Protein AF-A0A931YFE9-F1 (afdb_monomer)

pLDDT: mean 86.87, std 12.6, range [47.97, 97.5]

Secondary structure (DSSP, 8-state):
-HHHHHHHHHHHHHHHHHHHHHHHIIIIIHHHHHT-S-HHHHHHHHHHHHHHHHHHHHHHHHHHHHHHHHHHHH-GGGGG-HHHHHHHHHHHHHHHHHHHIIIIIHHHTTSTT--GGG-

Foldseek 3Di:
DPPLVVLVVLLVVLVCLQVVLVCCLVVPVLVVLVPDPDPLVSLVSSLVSLVVSLVSNVVSLVSNVVSVVVVCVVPVVLVVDPVSVVVVVVNVVVVVVSCCCSVPVSVVSNDPPDDPVVD

Sequence (119 aa):
MTLALFGRWVHLLAAITWIGGMLFIALVVVPVTRGLEDASLRVRIVREVGRRFRTVAWIALGVLAASGLLTLWMRPSLLASPRFHWKLGLVVLALILSAFHDFVLGPRAGLPGADPSAR

Structure (mmCIF, N/CA/C/O backbone):
data_AF-A0A931YFE9-F1
#
_entry.id   AF-A0A931YFE9-F1
#
loop_
_atom_site.group_PDB
_atom_site.id
_atom_site.type_symbol
_atom_site.label_atom_id
_atom_site.label_alt_id
_atom_site.label_comp_id
_atom_site.label_asym_id
_atom_site.label_entity_id
_atom_site.label_seq_id
_atom_site.pdbx_PDB_ins_code
_atom_site.Cartn_x
_atom_site.Cartn_y
_atom_site.Cartn_z
_atom_site.occupancy
_atom_site.B_iso_or_equiv
_atom_site.auth_seq_id
_atom_site.auth_comp_id
_atom_site.auth_asym_id
_atom_site.auth_atom_id
_atom_site.pdbx_PDB_model_num
ATOM 1 N N . MET A 1 1 ? 24.230 -0.546 -12.393 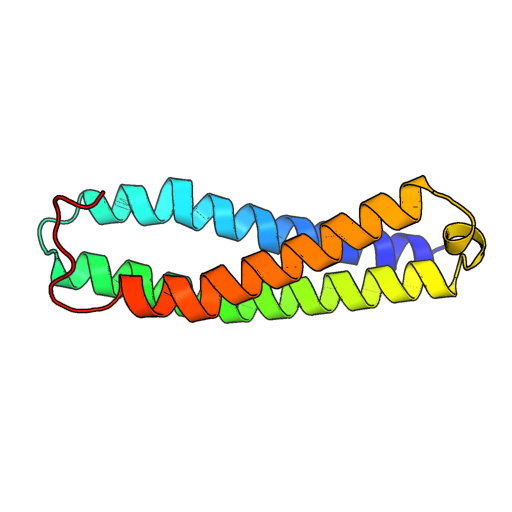1.00 62.00 1 MET A N 1
ATOM 2 C CA . MET A 1 1 ? 23.734 -1.565 -11.433 1.00 62.00 1 MET A CA 1
ATOM 3 C C . MET A 1 1 ? 22.877 -0.963 -10.309 1.00 62.00 1 MET A C 1
ATOM 5 O O . MET A 1 1 ? 21.901 -1.582 -9.908 1.00 62.00 1 MET A O 1
ATOM 9 N N . THR A 1 2 ? 23.177 0.254 -9.844 1.00 84.62 2 THR A N 1
ATOM 10 C CA . THR A 1 2 ? 22.563 0.883 -8.656 1.00 84.62 2 THR A CA 1
ATOM 11 C C . THR A 1 2 ? 21.096 1.306 -8.824 1.00 84.62 2 THR A C 1
ATOM 13 O O . THR A 1 2 ? 20.286 1.050 -7.939 1.00 84.62 2 THR A O 1
ATOM 16 N N . LEU A 1 3 ? 20.712 1.870 -9.978 1.00 84.06 3 LEU A N 1
ATOM 17 C CA . LEU A 1 3 ? 19.356 2.404 -10.198 1.00 84.06 3 LEU A CA 1
ATOM 18 C C . LEU A 1 3 ? 18.258 1.328 -10.130 1.00 84.06 3 LEU A C 1
ATOM 20 O O . LEU A 1 3 ? 17.223 1.519 -9.499 1.00 84.06 3 LEU A O 1
ATOM 24 N N . ALA A 1 4 ? 18.502 0.161 -10.731 1.00 85.19 4 ALA A N 1
ATOM 25 C CA . ALA A 1 4 ? 17.543 -0.942 -10.722 1.00 85.19 4 ALA A CA 1
ATOM 26 C C . ALA A 1 4 ? 17.384 -1.582 -9.333 1.00 85.19 4 ALA A C 1
ATOM 28 O O . ALA A 1 4 ? 16.335 -2.154 -9.040 1.00 85.19 4 ALA A O 1
ATOM 29 N N . LEU A 1 5 ? 18.427 -1.546 -8.497 1.00 88.94 5 LEU A N 1
ATOM 30 C CA . LEU A 1 5 ? 18.346 -1.998 -7.107 1.00 88.94 5 LEU A CA 1
ATOM 31 C C . LEU A 1 5 ? 17.561 -0.989 -6.276 1.00 88.94 5 LEU A C 1
ATOM 33 O O . LEU A 1 5 ? 16.630 -1.380 -5.583 1.00 88.94 5 LEU A O 1
ATOM 37 N N . PHE A 1 6 ? 17.877 0.298 -6.414 1.00 91.62 6 PHE A N 1
ATOM 38 C CA . PHE A 1 6 ? 17.159 1.373 -5.740 1.00 91.62 6 PHE A CA 1
ATOM 39 C C . PHE A 1 6 ? 15.659 1.360 -6.070 1.00 91.62 6 PHE A C 1
ATOM 41 O O . PHE A 1 6 ? 14.831 1.360 -5.165 1.00 91.62 6 PHE A O 1
ATOM 48 N N . GLY A 1 7 ? 15.293 1.230 -7.350 1.00 91.25 7 GLY A N 1
ATOM 49 C CA . GLY A 1 7 ? 13.890 1.122 -7.762 1.00 91.25 7 GLY A CA 1
ATOM 50 C C . GLY A 1 7 ? 13.170 -0.089 -7.156 1.00 91.25 7 GLY A C 1
ATOM 51 O O . GLY A 1 7 ? 12.015 0.025 -6.753 1.00 91.25 7 GLY A O 1
ATOM 52 N N . ARG A 1 8 ? 13.856 -1.233 -7.022 1.00 92.06 8 ARG A N 1
ATOM 53 C CA . ARG A 1 8 ? 13.315 -2.426 -6.345 1.00 92.06 8 ARG A CA 1
ATOM 54 C C . ARG A 1 8 ? 13.141 -2.211 -4.844 1.00 92.06 8 ARG A C 1
ATOM 56 O O . ARG A 1 8 ? 12.112 -2.603 -4.308 1.00 92.06 8 ARG A O 1
ATOM 63 N N . TRP A 1 9 ? 14.103 -1.569 -4.187 1.00 95.12 9 TRP A N 1
ATOM 64 C CA . TRP A 1 9 ? 14.000 -1.197 -2.776 1.00 95.12 9 TRP A CA 1
ATOM 65 C C . TRP A 1 9 ? 12.800 -0.284 -2.521 1.00 95.12 9 TRP A C 1
ATOM 67 O O . TRP A 1 9 ? 11.983 -0.581 -1.654 1.00 95.12 9 TRP A O 1
ATOM 77 N N . VAL A 1 10 ? 12.640 0.768 -3.326 1.00 95.94 10 VAL A N 1
ATOM 78 C CA . VAL A 1 10 ? 11.491 1.683 -3.244 1.00 95.94 10 VAL A CA 1
ATOM 79 C C . VAL A 1 10 ? 10.171 0.948 -3.499 1.00 95.94 10 VAL A C 1
ATOM 81 O O . VAL A 1 10 ? 9.208 1.155 -2.764 1.00 95.94 10 VAL A O 1
ATOM 84 N N . HIS A 1 11 ? 10.127 0.048 -4.488 1.00 94.44 11 HIS A N 1
ATOM 85 C CA . HIS A 1 11 ? 8.946 -0.775 -4.764 1.00 94.44 11 HIS A CA 1
ATOM 86 C C . HIS A 1 11 ? 8.564 -1.649 -3.560 1.00 94.44 11 HIS A C 1
ATOM 88 O O . HIS A 1 11 ? 7.399 -1.695 -3.174 1.00 94.44 11 HIS A O 1
ATOM 94 N N . LEU A 1 12 ? 9.540 -2.321 -2.940 1.00 96.06 12 LEU A N 1
ATOM 95 C CA . LEU A 1 12 ? 9.306 -3.162 -1.764 1.00 96.06 12 LEU A CA 1
ATOM 96 C C . LEU A 1 12 ? 8.842 -2.345 -0.558 1.00 96.06 12 LEU A C 1
ATOM 98 O O . LEU A 1 12 ? 7.896 -2.754 0.109 1.00 96.06 12 LEU A O 1
ATOM 102 N N . LEU A 1 13 ? 9.451 -1.185 -0.301 1.00 97.50 13 LEU A N 1
ATOM 103 C CA . LEU A 1 13 ? 9.013 -0.299 0.778 1.00 97.50 13 LEU A CA 1
ATOM 104 C C . LEU A 1 13 ? 7.568 0.157 0.567 1.00 97.50 13 LEU A C 1
ATOM 106 O O . LEU A 1 13 ? 6.767 0.056 1.490 1.00 97.50 13 LEU A O 1
ATOM 110 N N . ALA A 1 14 ? 7.204 0.563 -0.652 1.00 96.94 14 ALA A N 1
ATOM 111 C CA . ALA A 1 14 ? 5.830 0.940 -0.970 1.00 96.94 14 ALA A CA 1
ATOM 112 C C . ALA A 1 14 ? 4.844 -0.229 -0.779 1.00 96.94 14 ALA A C 1
ATOM 114 O O . ALA A 1 14 ? 3.774 -0.038 -0.200 1.00 96.94 14 ALA A O 1
ATOM 115 N N . ALA A 1 15 ? 5.219 -1.449 -1.187 1.00 95.56 15 ALA A N 1
ATOM 116 C CA . ALA A 1 15 ? 4.409 -2.650 -0.962 1.00 95.56 15 ALA A CA 1
ATOM 117 C C . ALA A 1 15 ? 4.203 -2.929 0.534 1.00 95.56 15 ALA A C 1
ATOM 119 O O . ALA A 1 15 ? 3.079 -3.187 0.963 1.00 95.56 15 ALA A O 1
ATOM 120 N N . ILE A 1 16 ? 5.273 -2.842 1.330 1.00 97.31 16 ILE A N 1
ATOM 121 C CA . ILE A 1 16 ? 5.233 -3.061 2.780 1.00 97.31 16 ILE A CA 1
ATOM 122 C C . ILE A 1 16 ? 4.383 -1.990 3.464 1.00 97.31 16 ILE A C 1
ATOM 124 O O . ILE A 1 16 ? 3.565 -2.326 4.313 1.00 97.31 16 ILE A O 1
ATOM 128 N N . THR A 1 17 ? 4.524 -0.716 3.093 1.00 97.38 17 THR A N 1
ATOM 129 C CA . THR A 1 17 ? 3.705 0.366 3.658 1.00 97.38 17 THR A CA 1
ATOM 130 C C . THR A 1 17 ? 2.222 0.162 3.355 1.00 97.38 17 THR A C 1
ATOM 132 O O . THR A 1 17 ? 1.388 0.319 4.246 1.00 97.38 17 THR A O 1
ATOM 135 N N . TRP A 1 18 ? 1.889 -0.215 2.118 1.00 95.94 18 TRP A N 1
ATOM 136 C CA . TRP A 1 18 ? 0.506 -0.427 1.697 1.00 95.94 18 TRP A CA 1
ATOM 137 C C . TRP A 1 18 ? -0.129 -1.642 2.391 1.00 95.94 18 TRP A C 1
ATOM 139 O O . TRP A 1 18 ? -1.128 -1.498 3.096 1.00 95.94 18 TRP A O 1
ATOM 149 N N . ILE A 1 19 ? 0.484 -2.823 2.274 1.00 94.31 19 ILE A N 1
ATOM 150 C CA . ILE A 1 19 ? -0.052 -4.060 2.862 1.00 94.31 19 ILE A CA 1
ATOM 151 C C . ILE A 1 19 ? 0.029 -4.009 4.392 1.00 94.31 19 ILE A C 1
ATOM 153 O O . ILE A 1 19 ? -0.941 -4.316 5.083 1.00 94.31 19 ILE A O 1
ATOM 157 N N . GLY A 1 20 ? 1.168 -3.580 4.938 1.00 96.38 20 GLY A N 1
ATOM 158 C CA . GLY A 1 20 ? 1.391 -3.491 6.378 1.00 96.38 20 GLY A CA 1
ATOM 159 C C . GLY A 1 20 ? 0.445 -2.507 7.059 1.00 96.38 20 GLY A C 1
ATOM 160 O O . GLY A 1 20 ? -0.085 -2.814 8.122 1.00 96.38 20 GLY A O 1
ATOM 161 N N . GLY A 1 21 ? 0.160 -1.361 6.436 1.00 95.69 21 GLY A N 1
ATOM 162 C CA . GLY A 1 21 ? -0.807 -0.406 6.973 1.00 95.69 21 GLY A CA 1
ATOM 163 C C . GLY A 1 21 ? -2.248 -0.928 6.959 1.00 95.69 21 GLY A C 1
ATOM 164 O O . GLY A 1 21 ? -2.966 -0.745 7.942 1.00 95.69 21 GLY A O 1
ATOM 165 N N . MET A 1 22 ? -2.656 -1.650 5.906 1.00 93.19 22 MET A N 1
ATOM 166 C CA . MET A 1 22 ? -3.963 -2.323 5.862 1.00 93.19 22 MET A CA 1
ATOM 167 C C . MET A 1 22 ? -4.096 -3.361 6.979 1.00 93.19 22 MET A C 1
ATOM 169 O O . MET A 1 22 ? -5.088 -3.359 7.710 1.00 93.19 22 MET A O 1
ATOM 173 N N . LEU A 1 23 ? -3.074 -4.204 7.152 1.00 94.69 23 LEU A N 1
ATOM 174 C CA . LEU A 1 23 ? -3.038 -5.201 8.220 1.00 94.69 23 LEU A CA 1
ATOM 175 C C . LEU A 1 23 ? -3.039 -4.548 9.604 1.00 94.69 23 LEU A C 1
ATOM 177 O O . LEU A 1 23 ? -3.776 -4.990 10.477 1.00 94.69 23 LEU A O 1
ATOM 181 N N . PHE A 1 24 ? -2.282 -3.469 9.806 1.00 96.31 24 PHE A N 1
ATOM 182 C CA . PHE A 1 24 ? -2.266 -2.744 11.076 1.00 96.31 24 PHE A CA 1
ATOM 183 C C . PHE A 1 24 ? -3.647 -2.182 11.433 1.00 96.31 24 PHE A C 1
ATOM 185 O O . PHE A 1 24 ? -4.108 -2.319 12.566 1.00 96.31 24 PHE A O 1
ATOM 192 N N . ILE A 1 25 ? -4.359 -1.598 10.467 1.00 94.06 25 ILE A N 1
ATOM 193 C CA . ILE A 1 25 ? -5.717 -1.105 10.712 1.00 94.06 25 ILE A CA 1
ATOM 194 C C . ILE A 1 25 ? -6.658 -2.261 11.063 1.00 94.06 25 ILE A C 1
ATOM 196 O O . ILE A 1 25 ? -7.373 -2.182 12.061 1.00 94.06 25 ILE A O 1
ATOM 200 N N . ALA A 1 26 ? -6.644 -3.336 10.273 1.00 91.56 26 ALA A N 1
ATOM 201 C CA . ALA A 1 26 ? -7.560 -4.461 10.437 1.00 91.56 26 ALA A CA 1
ATOM 202 C C . ALA A 1 26 ? -7.306 -5.273 11.718 1.00 91.56 26 ALA A C 1
ATOM 204 O O . ALA A 1 26 ? -8.259 -5.688 12.375 1.00 91.56 26 ALA A O 1
ATOM 205 N N . LEU A 1 27 ? -6.038 -5.496 12.069 1.00 94.44 27 LEU A N 1
ATOM 206 C CA . LEU A 1 27 ? -5.630 -6.387 13.159 1.00 94.44 27 LEU A CA 1
ATOM 207 C C . LEU A 1 27 ? -5.358 -5.659 14.476 1.00 94.44 27 LEU A C 1
ATOM 209 O O . LEU A 1 27 ? -5.372 -6.300 15.522 1.00 94.44 27 LEU A O 1
ATOM 213 N N . VAL A 1 28 ? -5.112 -4.346 14.451 1.00 96.44 28 VAL A N 1
ATOM 214 C CA . VAL A 1 28 ? -4.781 -3.576 15.662 1.00 96.44 28 VAL A CA 1
ATOM 215 C C . VAL A 1 28 ? -5.800 -2.472 15.911 1.00 96.44 28 VAL A C 1
ATOM 217 O O . VAL A 1 28 ? -6.478 -2.488 16.935 1.00 96.44 28 VAL A O 1
ATOM 220 N N . VAL A 1 29 ? -5.979 -1.539 14.973 1.00 94.50 29 VAL A N 1
ATOM 221 C CA . VAL A 1 29 ? -6.851 -0.369 15.198 1.00 94.50 29 VAL A CA 1
ATOM 222 C C . VAL A 1 29 ? -8.315 -0.777 15.374 1.00 94.50 29 VAL A C 1
ATOM 224 O O . VAL A 1 29 ? -8.983 -0.324 16.306 1.00 94.50 29 VAL A O 1
ATOM 227 N N . VAL A 1 30 ? -8.834 -1.642 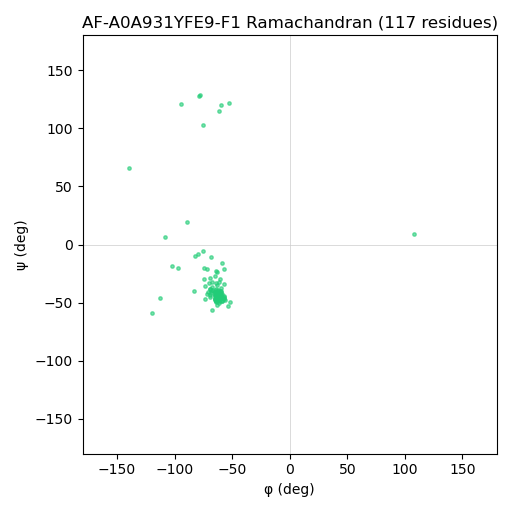14.501 1.00 92.06 30 VAL A N 1
ATOM 228 C CA . VAL A 1 30 ? -10.231 -2.091 14.575 1.00 92.06 30 VAL A CA 1
ATOM 229 C C . VAL A 1 30 ? -10.503 -2.873 15.872 1.00 92.06 30 VAL A C 1
ATOM 231 O O . VAL A 1 30 ? -11.464 -2.526 16.558 1.00 92.06 30 VAL A O 1
ATOM 234 N N . PRO A 1 31 ? -9.687 -3.861 16.285 1.00 92.62 31 PRO A N 1
ATOM 235 C CA . PRO A 1 31 ? -9.886 -4.550 17.560 1.00 92.62 31 PRO A CA 1
ATOM 236 C C . PRO A 1 31 ? -9.781 -3.638 18.782 1.00 92.62 31 PRO A C 1
ATOM 238 O O . PRO A 1 31 ? -10.650 -3.697 19.645 1.00 92.62 31 PRO A O 1
ATOM 241 N N . VAL A 1 32 ? -8.787 -2.746 18.834 1.00 94.88 32 VAL A N 1
ATOM 242 C CA . VAL A 1 32 ? -8.628 -1.809 19.961 1.00 94.88 32 VAL A CA 1
ATOM 243 C C . VAL A 1 32 ? -9.852 -0.903 20.097 1.00 94.88 32 VAL A C 1
ATOM 245 O O . VAL A 1 32 ? -10.378 -0.713 21.189 1.00 94.88 32 VAL A O 1
ATOM 248 N N . THR A 1 33 ? -10.363 -0.385 18.980 1.00 92.69 33 THR A N 1
ATOM 249 C CA . THR A 1 33 ? -11.533 0.504 19.002 1.00 92.69 33 THR A CA 1
ATOM 250 C C . THR A 1 33 ? -12.843 -0.221 19.317 1.00 92.69 33 THR A C 1
ATOM 252 O O . THR A 1 33 ? -13.779 0.423 19.786 1.00 92.69 33 THR A O 1
ATOM 255 N N . ARG A 1 34 ? -12.933 -1.547 19.122 1.00 89.62 34 ARG A N 1
ATOM 256 C CA . ARG A 1 34 ? -14.098 -2.351 19.545 1.00 89.62 34 ARG A CA 1
ATOM 257 C C . ARG A 1 34 ? -14.275 -2.392 21.064 1.00 89.62 34 ARG A C 1
ATOM 259 O O . ARG A 1 34 ? -15.411 -2.526 21.499 1.00 89.62 34 ARG A O 1
ATOM 266 N N . GLY A 1 35 ? -13.199 -2.240 21.838 1.00 89.94 35 GLY A N 1
ATOM 267 C CA . GLY A 1 35 ? -13.254 -2.183 23.303 1.00 89.94 35 GLY A CA 1
ATOM 268 C C . GLY A 1 35 ? -13.768 -0.856 23.875 1.00 89.94 35 GLY A C 1
ATOM 269 O O . GLY A 1 35 ? -13.932 -0.749 25.084 1.00 89.94 35 GLY A O 1
ATOM 270 N N . LEU A 1 36 ? -14.011 0.159 23.038 1.00 91.19 36 LEU A N 1
ATOM 271 C CA . LEU A 1 36 ? -14.558 1.441 23.482 1.00 91.19 36 LEU A CA 1
ATOM 272 C C . LEU A 1 36 ? -16.073 1.337 23.703 1.00 91.19 36 LEU A C 1
ATOM 274 O O . LEU A 1 36 ? -16.806 0.937 22.791 1.00 91.19 36 LEU A O 1
ATOM 278 N N . GLU A 1 37 ? -16.530 1.759 24.885 1.00 91.00 37 GLU A N 1
ATOM 279 C CA . GLU A 1 37 ? -17.954 1.826 25.249 1.00 91.00 37 GLU A CA 1
ATOM 280 C C . GLU A 1 37 ? -18.711 2.850 24.389 1.00 91.00 37 GLU A C 1
ATOM 282 O O . GLU A 1 37 ? -19.823 2.592 23.926 1.00 91.00 37 GLU A O 1
ATOM 287 N N . ASP A 1 38 ? -18.076 3.990 24.096 1.00 92.19 38 ASP A N 1
ATOM 288 C CA . ASP A 1 38 ? -18.642 5.019 23.228 1.00 92.19 38 ASP A CA 1
ATOM 289 C C . ASP A 1 38 ? -18.561 4.603 21.747 1.00 92.19 38 ASP A C 1
ATOM 291 O O . ASP A 1 38 ? -17.525 4.695 21.073 1.00 92.19 38 ASP A O 1
ATOM 295 N N . ALA A 1 39 ? -19.708 4.176 21.217 1.00 87.44 39 ALA A N 1
ATOM 296 C CA . ALA A 1 39 ? -19.864 3.787 19.822 1.00 87.44 39 ALA A CA 1
ATOM 297 C C . ALA A 1 39 ? -19.572 4.932 18.834 1.00 87.44 39 ALA A C 1
ATOM 299 O O . ALA A 1 39 ? -19.075 4.674 17.732 1.00 87.44 39 ALA A O 1
ATOM 300 N N . SER A 1 40 ? -19.852 6.183 19.208 1.00 88.75 40 SER A N 1
ATOM 301 C CA . SER A 1 40 ? -19.626 7.354 18.357 1.00 88.75 40 SER A CA 1
ATOM 302 C C . SER A 1 40 ? -18.132 7.656 18.227 1.00 88.75 40 SER A C 1
ATOM 304 O O . SER 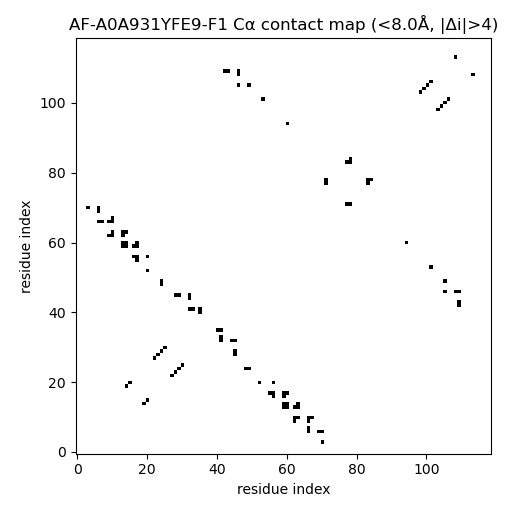A 1 40 ? -17.625 7.855 17.115 1.00 88.75 40 SER A O 1
ATOM 306 N N . LEU A 1 41 ? -17.399 7.571 19.341 1.00 89.00 41 LEU A N 1
ATOM 307 C CA . LEU A 1 41 ? -15.949 7.724 19.379 1.00 89.00 41 LEU A CA 1
ATOM 308 C C . LEU A 1 41 ? -15.251 6.612 18.588 1.00 89.00 41 LEU A C 1
ATOM 310 O O . LEU A 1 41 ? -14.358 6.899 17.786 1.00 89.00 41 LEU A O 1
ATOM 314 N N . ARG A 1 42 ? -15.708 5.360 18.733 1.00 88.81 42 ARG A N 1
ATOM 315 C CA . ARG A 1 42 ? -15.223 4.213 17.946 1.00 88.81 42 ARG A CA 1
ATOM 316 C C . ARG A 1 42 ? -15.307 4.474 16.443 1.00 88.81 42 ARG A C 1
ATOM 318 O O . ARG A 1 42 ? -14.306 4.337 15.739 1.00 88.81 42 ARG A O 1
ATOM 325 N N . VAL A 1 43 ? -16.482 4.870 15.947 1.00 87.88 43 VAL A N 1
ATOM 326 C CA . VAL A 1 43 ? -16.685 5.162 14.517 1.00 87.88 43 VAL A CA 1
ATOM 327 C C . VAL A 1 43 ? -15.793 6.318 14.067 1.00 87.88 43 VAL A C 1
ATOM 329 O O . VAL A 1 43 ? -15.167 6.236 13.009 1.00 87.88 43 VAL A O 1
ATOM 332 N N . ARG A 1 44 ? -15.678 7.376 14.879 1.00 89.81 44 ARG A N 1
ATOM 333 C CA . ARG A 1 44 ? -14.854 8.549 14.564 1.00 89.81 44 ARG A CA 1
ATOM 334 C C . ARG A 1 44 ? -13.375 8.198 14.406 1.00 89.81 44 ARG A C 1
ATOM 336 O O . ARG A 1 44 ? -12.763 8.625 13.428 1.00 89.81 44 ARG A O 1
ATOM 343 N N . ILE A 1 45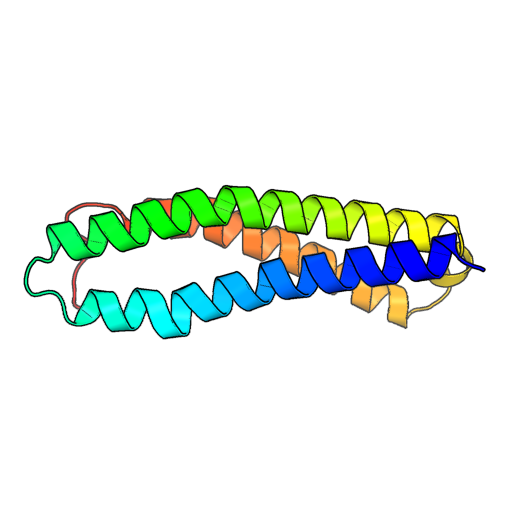 ? -12.814 7.405 15.322 1.00 91.75 45 ILE A N 1
ATOM 344 C CA . ILE A 1 45 ? -11.403 6.994 15.276 1.00 91.75 45 ILE A CA 1
ATOM 345 C C . ILE A 1 45 ? -11.135 6.152 14.030 1.00 91.75 45 ILE A C 1
ATOM 347 O O . ILE A 1 45 ? -10.242 6.486 13.252 1.00 91.75 45 ILE A O 1
ATOM 351 N N . VAL A 1 46 ? -11.927 5.098 13.800 1.00 91.12 46 VAL A N 1
ATOM 352 C CA . VAL A 1 46 ? -11.740 4.213 12.638 1.00 91.12 46 VAL A CA 1
ATOM 353 C C . VAL A 1 46 ? -11.856 5.000 11.331 1.00 91.12 46 VAL A C 1
ATOM 355 O O . VAL A 1 46 ? -11.043 4.816 10.424 1.00 91.12 46 VAL A O 1
ATOM 358 N N . ARG A 1 47 ? -12.814 5.932 11.247 1.00 89.44 47 ARG A N 1
ATOM 359 C CA . ARG A 1 47 ? -13.009 6.781 10.069 1.00 89.44 47 ARG A CA 1
ATOM 360 C C . ARG A 1 47 ? -11.826 7.711 9.815 1.00 89.44 47 ARG A C 1
ATOM 362 O O . ARG A 1 47 ? -11.366 7.789 8.678 1.00 89.44 47 ARG A O 1
ATOM 369 N N . GLU A 1 48 ? -11.325 8.412 10.830 1.00 92.38 48 GLU A N 1
ATOM 370 C CA . GLU A 1 48 ? -10.196 9.334 10.646 1.00 92.38 48 GLU A CA 1
ATOM 371 C C . GLU A 1 48 ? -8.886 8.600 10.351 1.00 92.38 48 GLU A C 1
ATOM 373 O O . GLU A 1 48 ? -8.127 9.034 9.479 1.00 92.38 48 GLU A O 1
ATOM 378 N N . VAL A 1 49 ? -8.643 7.457 11.002 1.00 94.00 49 VAL A N 1
ATOM 379 C CA . VAL A 1 49 ? -7.491 6.599 10.691 1.00 94.00 49 VAL A CA 1
ATOM 380 C C . VAL A 1 49 ? -7.577 6.109 9.249 1.00 94.00 49 VAL A C 1
ATOM 382 O O . VAL A 1 49 ? -6.630 6.299 8.488 1.00 94.00 49 VAL A O 1
ATOM 385 N N . GLY A 1 50 ? -8.724 5.560 8.837 1.00 91.94 50 GLY A N 1
ATOM 386 C CA . GLY A 1 50 ? -8.938 5.102 7.465 1.00 91.94 50 GLY A CA 1
ATOM 387 C C . GLY A 1 50 ? -8.791 6.227 6.437 1.00 91.94 50 GLY A C 1
ATOM 388 O O . GLY A 1 50 ? -8.167 6.040 5.396 1.00 91.94 50 GLY A O 1
ATOM 389 N N . ARG A 1 51 ? -9.287 7.435 6.739 1.00 90.94 51 ARG A N 1
ATOM 390 C CA . ARG A 1 51 ? -9.165 8.606 5.856 1.00 90.94 51 ARG A CA 1
ATOM 391 C C . ARG A 1 51 ? -7.715 9.043 5.668 1.00 90.94 51 ARG A C 1
ATOM 393 O O . ARG A 1 51 ? -7.329 9.352 4.544 1.00 90.94 51 ARG A O 1
ATOM 400 N N . ARG A 1 52 ? -6.919 9.073 6.741 1.00 94.19 52 ARG A N 1
ATOM 401 C CA . ARG A 1 52 ? -5.488 9.399 6.650 1.00 94.19 52 ARG A CA 1
ATOM 402 C C . ARG A 1 52 ? -4.702 8.303 5.952 1.00 94.19 52 ARG A C 1
ATOM 404 O O . ARG A 1 52 ? -3.882 8.604 5.087 1.00 94.19 52 ARG A O 1
ATOM 411 N N . PHE A 1 53 ? -4.978 7.047 6.289 1.00 94.56 53 PHE A N 1
ATOM 412 C CA . PHE A 1 53 ? -4.311 5.922 5.657 1.00 94.56 53 PHE A CA 1
ATOM 413 C C . PHE A 1 53 ? -4.617 5.844 4.165 1.00 94.56 53 PHE A C 1
ATOM 415 O O . PHE A 1 53 ? -3.706 5.559 3.403 1.00 94.56 53 PHE A O 1
ATOM 422 N N . ARG A 1 54 ? -5.830 6.198 3.722 1.00 93.19 54 ARG A N 1
ATOM 423 C CA . ARG A 1 54 ? -6.158 6.285 2.294 1.00 93.19 54 ARG A CA 1
ATOM 424 C C . ARG A 1 54 ? -5.150 7.153 1.538 1.00 93.19 54 ARG A C 1
ATOM 426 O O . ARG A 1 54 ? -4.598 6.703 0.544 1.00 93.19 54 ARG A O 1
ATOM 433 N N . THR A 1 55 ? -4.836 8.355 2.021 1.00 94.19 55 THR A N 1
ATOM 434 C CA . THR A 1 55 ? -3.822 9.209 1.373 1.00 94.19 55 THR A CA 1
ATOM 435 C C . THR A 1 55 ? -2.466 8.504 1.269 1.00 94.19 55 THR A C 1
ATOM 437 O O . THR A 1 55 ? -1.854 8.507 0.204 1.00 94.19 55 THR A O 1
ATOM 440 N N . VAL A 1 56 ? -2.017 7.850 2.344 1.00 96.50 56 VAL A N 1
ATOM 441 C CA . VAL A 1 56 ? -0.753 7.092 2.362 1.00 96.50 56 VAL A CA 1
ATOM 442 C C . VAL A 1 56 ? -0.794 5.906 1.391 1.00 96.50 56 VAL A C 1
ATOM 444 O O . VAL A 1 56 ? 0.154 5.695 0.639 1.00 96.50 56 VAL A O 1
ATOM 447 N N . ALA A 1 57 ? -1.901 5.163 1.365 1.00 94.38 57 ALA A N 1
ATOM 448 C CA . ALA A 1 57 ? -2.119 4.019 0.492 1.00 94.38 57 ALA A CA 1
ATOM 449 C C . ALA A 1 57 ? -2.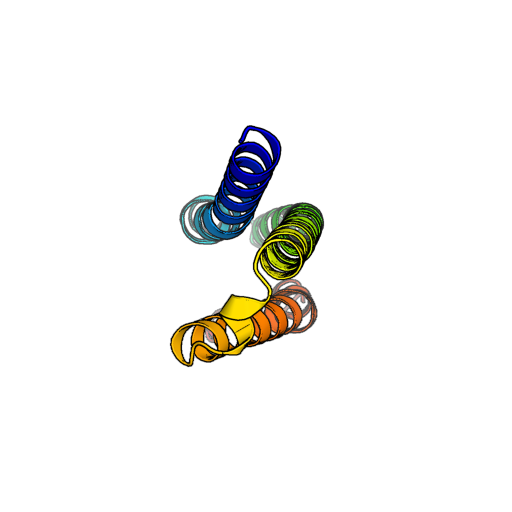074 4.423 -0.986 1.00 94.38 57 ALA A C 1
ATOM 451 O O . ALA A 1 57 ? -1.384 3.775 -1.765 1.00 94.38 57 ALA A O 1
ATOM 452 N N . TRP A 1 58 ? -2.724 5.525 -1.370 1.00 94.69 58 TRP A N 1
ATOM 453 C CA . TRP A 1 58 ? -2.696 6.016 -2.752 1.00 94.69 58 TRP A CA 1
ATOM 454 C C . TRP A 1 58 ? -1.314 6.511 -3.181 1.00 94.69 58 TRP A C 1
ATOM 456 O O . TRP A 1 58 ? -0.903 6.245 -4.310 1.00 94.69 58 TRP A O 1
ATOM 466 N N . ILE A 1 59 ? -0.558 7.154 -2.284 1.00 97.25 59 ILE A N 1
ATOM 467 C CA . ILE A 1 59 ? 0.847 7.497 -2.548 1.00 97.25 59 ILE A CA 1
ATOM 468 C C . ILE A 1 59 ? 1.668 6.217 -2.767 1.00 97.25 59 ILE A C 1
ATOM 470 O O . ILE A 1 59 ? 2.390 6.115 -3.758 1.00 97.25 59 ILE A O 1
ATOM 474 N N . ALA A 1 60 ? 1.524 5.215 -1.893 1.00 96.50 60 ALA A N 1
ATOM 475 C CA . ALA A 1 60 ? 2.232 3.942 -2.014 1.00 96.50 60 ALA A CA 1
ATOM 476 C C . ALA A 1 60 ? 1.873 3.191 -3.311 1.00 96.50 60 ALA A C 1
ATOM 478 O O . ALA A 1 60 ? 2.765 2.711 -4.009 1.00 96.50 60 ALA A O 1
ATOM 479 N N . LEU A 1 61 ? 0.591 3.151 -3.686 1.00 94.81 61 LEU A N 1
ATOM 480 C CA . LEU A 1 61 ? 0.128 2.571 -4.950 1.00 94.81 61 LEU A CA 1
ATOM 481 C C . LEU A 1 61 ? 0.699 3.316 -6.166 1.00 94.81 61 LEU A C 1
ATOM 483 O O . LEU A 1 61 ? 1.146 2.675 -7.117 1.00 94.81 61 LEU A O 1
ATOM 487 N N . GLY A 1 62 ? 0.759 4.650 -6.122 1.00 95.88 62 GLY A N 1
ATOM 488 C CA . GLY A 1 62 ? 1.409 5.456 -7.158 1.00 95.88 62 GLY A CA 1
ATOM 489 C C . GLY A 1 62 ? 2.895 5.119 -7.313 1.00 95.88 62 GLY A C 1
ATOM 490 O O . GLY A 1 62 ? 3.376 4.911 -8.428 1.00 95.88 62 GLY A O 1
ATOM 491 N N . VAL A 1 63 ? 3.615 4.970 -6.196 1.00 96.81 63 VAL A N 1
ATOM 492 C CA . VAL A 1 63 ? 5.028 4.558 -6.191 1.00 96.81 63 VAL A CA 1
ATOM 493 C C . VAL A 1 63 ? 5.202 3.134 -6.728 1.00 96.81 63 VAL A C 1
ATOM 495 O O . VAL A 1 63 ? 6.121 2.891 -7.515 1.00 96.81 63 VAL A O 1
ATOM 498 N N . LEU A 1 64 ? 4.322 2.192 -6.370 1.00 95.12 64 LEU A N 1
ATOM 499 C CA . LEU A 1 64 ? 4.325 0.823 -6.901 1.00 95.12 64 LEU A CA 1
ATOM 500 C C . LEU A 1 64 ? 4.132 0.799 -8.419 1.00 95.12 64 LEU A C 1
ATOM 502 O O . LEU A 1 64 ? 4.875 0.104 -9.116 1.00 95.12 64 LEU A O 1
ATOM 506 N N . ALA A 1 65 ? 3.181 1.584 -8.931 1.00 93.62 65 ALA A N 1
ATOM 507 C CA . ALA A 1 65 ? 2.921 1.700 -10.360 1.00 93.62 65 ALA A CA 1
ATOM 508 C C . ALA A 1 65 ? 4.124 2.307 -11.101 1.00 93.62 65 ALA A C 1
ATOM 510 O O . ALA A 1 65 ? 4.608 1.721 -12.069 1.00 93.62 65 ALA A O 1
ATOM 511 N N . ALA A 1 66 ? 4.665 3.425 -10.606 1.00 94.81 66 ALA A N 1
ATOM 512 C CA . ALA A 1 66 ? 5.807 4.107 -11.216 1.00 94.81 66 ALA A CA 1
ATOM 513 C C . ALA A 1 66 ? 7.072 3.232 -11.234 1.00 94.81 66 ALA A C 1
ATOM 515 O O . ALA A 1 66 ? 7.734 3.097 -12.262 1.00 94.81 66 ALA A O 1
ATOM 516 N N . SER A 1 67 ? 7.395 2.579 -10.116 1.00 94.19 67 SER A N 1
ATOM 517 C CA . SER A 1 67 ? 8.558 1.683 -10.019 1.00 94.19 67 SER A CA 1
ATOM 518 C C . SER A 1 67 ? 8.383 0.384 -10.822 1.00 94.19 67 SER A C 1
ATOM 520 O O . SER A 1 67 ? 9.351 -0.133 -11.391 1.00 94.19 67 SER A O 1
ATOM 522 N N . GLY A 1 68 ? 7.152 -0.127 -10.928 1.00 90.50 68 GLY A N 1
ATOM 523 C CA . GLY A 1 68 ? 6.807 -1.241 -11.810 1.00 90.50 68 GLY A CA 1
ATOM 524 C C . GLY A 1 68 ? 6.989 -0.882 -13.286 1.00 90.50 68 GLY A C 1
ATOM 525 O O . GLY A 1 68 ? 7.634 -1.631 -14.022 1.00 90.50 68 GLY A O 1
ATOM 526 N N . LEU A 1 69 ? 6.503 0.293 -13.697 1.00 92.00 69 LEU A N 1
ATOM 527 C CA . LEU A 1 69 ? 6.657 0.805 -15.058 1.00 92.00 69 LEU A CA 1
ATOM 528 C C . LEU A 1 69 ? 8.126 1.073 -15.401 1.00 92.00 69 LEU A C 1
ATOM 530 O O . LEU A 1 69 ? 8.580 0.691 -16.474 1.00 92.00 69 LEU A O 1
ATOM 534 N N . LEU A 1 70 ? 8.899 1.635 -14.468 1.00 91.50 70 LEU A N 1
ATOM 535 C CA . LEU A 1 70 ? 10.342 1.818 -14.630 1.00 91.50 70 LEU A CA 1
ATOM 536 C C . LEU A 1 70 ? 11.051 0.472 -14.850 1.00 91.50 70 LEU A C 1
ATOM 538 O O . LEU A 1 70 ? 11.910 0.350 -15.721 1.00 91.50 70 LEU A O 1
ATOM 542 N N . THR A 1 71 ? 10.667 -0.566 -14.100 1.00 90.19 71 THR A N 1
ATOM 543 C CA . THR A 1 71 ? 11.208 -1.922 -14.290 1.00 90.19 71 THR A CA 1
ATOM 544 C C . THR A 1 71 ? 10.867 -2.476 -15.672 1.00 90.19 71 THR A C 1
ATOM 546 O O . THR A 1 71 ? 11.736 -3.062 -16.316 1.00 90.19 71 THR A O 1
ATOM 549 N N . LEU A 1 72 ? 9.633 -2.269 -16.136 1.00 90.56 72 LEU A N 1
ATOM 550 C CA . LEU A 1 72 ? 9.191 -2.679 -17.467 1.00 90.56 72 LEU A CA 1
ATOM 551 C C . LEU A 1 72 ? 9.959 -1.946 -18.573 1.00 90.56 72 LEU A C 1
ATOM 553 O O . LEU A 1 72 ? 10.433 -2.587 -19.506 1.00 90.56 72 LEU A O 1
ATOM 557 N N . TRP A 1 73 ? 10.157 -0.635 -18.426 1.00 90.31 73 TRP A N 1
ATOM 558 C CA . TRP A 1 73 ? 10.937 0.188 -19.352 1.00 90.31 73 TRP A CA 1
ATOM 559 C C . TRP A 1 73 ? 12.382 -0.305 -19.483 1.00 90.31 73 TRP A C 1
ATOM 561 O O . TRP A 1 73 ? 12.922 -0.399 -20.580 1.00 90.31 73 TRP A O 1
ATOM 571 N N . MET A 1 74 ? 13.012 -0.677 -18.365 1.00 89.56 74 MET A N 1
ATOM 572 C CA . MET A 1 74 ? 14.374 -1.224 -18.364 1.00 89.56 74 MET A CA 1
ATOM 573 C C . MET A 1 74 ? 14.456 -2.671 -18.880 1.00 89.56 74 MET A C 1
ATOM 575 O O . MET A 1 74 ? 15.545 -3.147 -19.204 1.00 89.56 74 MET A O 1
ATOM 579 N N . ARG A 1 75 ? 13.342 -3.414 -18.888 1.00 90.31 75 ARG A N 1
ATOM 580 C CA . ARG A 1 75 ? 13.280 -4.850 -19.214 1.00 90.31 75 ARG A CA 1
ATOM 581 C C . ARG A 1 75 ? 12.036 -5.150 -20.067 1.00 90.31 75 ARG A C 1
ATOM 583 O O . ARG A 1 75 ? 11.163 -5.897 -19.620 1.00 90.31 75 ARG A O 1
ATOM 590 N N . PRO A 1 76 ? 11.953 -4.629 -21.305 1.00 91.44 76 PRO A N 1
ATOM 591 C CA . PRO A 1 76 ? 10.762 -4.781 -22.145 1.00 91.44 76 PRO A CA 1
ATOM 592 C C . PRO A 1 76 ? 10.468 -6.244 -22.509 1.00 91.44 76 PRO A C 1
ATOM 594 O O . PRO A 1 76 ? 9.315 -6.608 -22.720 1.00 91.44 76 PRO A O 1
ATOM 597 N N . SER A 1 77 ? 11.483 -7.116 -22.485 1.00 92.62 77 SER A N 1
ATOM 598 C CA . SER A 1 77 ? 11.330 -8.564 -22.684 1.00 92.62 77 SER A CA 1
ATOM 599 C C . SER A 1 77 ? 10.396 -9.243 -21.674 1.00 92.62 77 SER A C 1
ATOM 601 O O . SER A 1 77 ? 9.924 -10.347 -21.934 1.00 92.62 77 SER A O 1
ATOM 603 N N . LEU A 1 78 ? 10.074 -8.594 -20.548 1.00 90.06 78 LEU A N 1
ATOM 604 C CA . LEU A 1 78 ? 9.061 -9.079 -19.610 1.00 90.06 78 LEU A CA 1
ATOM 605 C C . LEU A 1 78 ? 7.671 -9.200 -20.253 1.00 90.06 78 LEU A C 1
ATOM 607 O O . LEU A 1 78 ? 6.928 -10.096 -19.866 1.00 90.06 78 LEU A O 1
ATOM 611 N N . LEU A 1 79 ? 7.346 -8.378 -21.258 1.00 89.50 79 LEU A N 1
ATOM 612 C CA . LEU A 1 79 ? 6.075 -8.459 -21.996 1.00 89.50 79 LEU A CA 1
ATOM 613 C C . LEU A 1 79 ? 5.916 -9.769 -22.776 1.00 89.50 79 LEU A C 1
ATOM 615 O O . LEU A 1 79 ? 4.801 -10.194 -23.044 1.00 89.50 79 LEU A O 1
ATOM 619 N N . ALA A 1 80 ? 7.013 -10.449 -23.111 1.00 92.25 80 ALA A N 1
ATOM 620 C CA . ALA A 1 80 ? 6.947 -11.750 -23.770 1.00 92.25 80 ALA A CA 1
ATOM 621 C C . ALA A 1 80 ? 6.645 -12.902 -22.788 1.00 92.25 80 ALA A C 1
ATOM 623 O O . ALA A 1 80 ? 6.430 -14.035 -23.211 1.00 92.25 80 ALA A O 1
ATOM 624 N N . SER A 1 81 ? 6.649 -12.646 -21.474 1.00 91.88 81 SER A N 1
ATOM 625 C CA . SER A 1 81 ? 6.486 -13.678 -20.448 1.00 91.88 81 SER A CA 1
ATOM 626 C C . SER A 1 81 ? 5.025 -13.819 -20.001 1.00 91.88 81 SER A C 1
ATOM 628 O O . SER A 1 81 ? 4.479 -12.892 -19.399 1.00 91.88 81 SER A O 1
ATOM 630 N N . PRO A 1 82 ? 4.399 -15.005 -20.138 1.00 90.38 82 PRO A N 1
ATOM 631 C CA . PRO A 1 82 ? 3.041 -15.245 -19.637 1.00 90.38 82 PRO A CA 1
ATOM 632 C C . PRO A 1 82 ? 2.887 -14.983 -18.132 1.00 90.38 82 PRO A C 1
ATOM 634 O O . PRO A 1 82 ? 1.863 -14.481 -17.673 1.00 90.38 82 PRO A O 1
ATOM 637 N N . ARG A 1 83 ? 3.937 -15.259 -17.346 1.00 90.81 83 ARG A N 1
ATOM 638 C CA . ARG A 1 83 ? 3.948 -15.004 -15.895 1.00 90.81 83 ARG A CA 1
ATOM 639 C C . ARG A 1 83 ? 3.836 -13.514 -15.578 1.00 90.81 83 ARG A C 1
ATOM 641 O O . ARG A 1 83 ? 3.246 -13.139 -14.567 1.00 90.81 83 ARG A O 1
ATOM 648 N N . PHE A 1 84 ? 4.405 -12.665 -16.433 1.00 90.25 84 PHE A N 1
ATOM 649 C CA . PHE A 1 84 ? 4.324 -11.220 -16.271 1.00 90.25 84 PHE A CA 1
ATOM 650 C C . PHE A 1 84 ? 2.901 -10.708 -16.514 1.00 90.25 84 PHE A C 1
ATOM 652 O O . PHE A 1 84 ? 2.436 -9.865 -15.751 1.00 90.25 84 PHE A O 1
ATOM 659 N N . HIS A 1 85 ? 2.174 -11.272 -17.484 1.00 88.69 85 HIS A N 1
ATOM 660 C CA . HIS A 1 85 ? 0.762 -10.945 -17.704 1.00 88.69 85 HIS A CA 1
ATOM 661 C C . HIS A 1 85 ? -0.106 -11.284 -16.493 1.00 88.69 85 HIS A C 1
ATOM 663 O O . HIS A 1 85 ? -0.912 -10.455 -16.077 1.00 88.69 85 HIS A O 1
ATOM 669 N N . TRP A 1 86 ? 0.108 -12.448 -15.867 1.00 92.44 86 TRP A N 1
ATOM 670 C CA . TRP A 1 86 ? -0.601 -12.799 -14.633 1.00 92.44 86 TRP A CA 1
ATOM 671 C C . TRP A 1 86 ? -0.310 -11.802 -13.510 1.00 92.44 86 TRP A C 1
ATOM 673 O O . TRP A 1 86 ? -1.227 -11.295 -12.868 1.00 92.44 86 TRP A O 1
ATOM 683 N N . LYS A 1 87 ? 0.968 -11.447 -13.318 1.00 90.00 87 LYS A N 1
ATOM 684 C CA . LYS A 1 87 ? 1.364 -10.419 -12.349 1.00 90.00 87 LYS A CA 1
ATOM 685 C C . LYS A 1 87 ? 0.670 -9.083 -12.628 1.00 90.00 87 LYS A C 1
ATOM 687 O O . LYS A 1 87 ? 0.175 -8.461 -11.694 1.00 90.00 87 LYS A O 1
ATOM 692 N N . LEU A 1 88 ? 0.634 -8.637 -13.883 1.00 89.56 88 LEU A N 1
ATOM 693 C CA . LEU A 1 88 ? -0.008 -7.378 -14.257 1.00 89.56 88 LEU A CA 1
ATOM 694 C C . LEU A 1 88 ? -1.523 -7.429 -14.014 1.00 89.56 88 LEU A C 1
ATOM 696 O O . LEU A 1 88 ? -2.074 -6.482 -13.460 1.00 89.56 88 LEU A O 1
ATOM 700 N N . GLY A 1 89 ? -2.167 -8.554 -14.336 1.00 89.81 89 GLY A N 1
ATOM 701 C CA . GLY A 1 89 ? -3.573 -8.802 -14.017 1.00 89.81 89 GLY A CA 1
ATOM 702 C C . GLY A 1 89 ? -3.858 -8.696 -12.518 1.00 89.81 89 GLY A C 1
ATOM 703 O O . GLY A 1 89 ? -4.797 -8.011 -12.121 1.00 89.81 89 GLY A O 1
ATOM 704 N N . LEU A 1 90 ? -3.001 -9.281 -11.673 1.00 90.62 90 LEU A N 1
ATOM 705 C CA . LEU A 1 90 ? -3.110 -9.162 -10.214 1.00 90.62 90 LEU A CA 1
ATOM 706 C C . LEU A 1 90 ? -2.927 -7.721 -9.721 1.00 90.62 90 LEU A C 1
ATOM 708 O O . LEU A 1 90 ? -3.629 -7.304 -8.806 1.00 90.62 90 LEU A O 1
ATOM 712 N N . VAL A 1 91 ? -2.018 -6.947 -10.322 1.00 89.69 91 VAL A N 1
ATOM 713 C CA . VAL A 1 91 ? -1.833 -5.525 -9.983 1.00 89.69 91 VAL A CA 1
ATOM 714 C C . VAL A 1 91 ? -3.076 -4.714 -10.343 1.00 89.69 91 VAL A C 1
ATOM 716 O O . VAL A 1 91 ? -3.554 -3.939 -9.518 1.00 89.69 91 VAL A O 1
ATOM 719 N N . VAL A 1 92 ? -3.630 -4.906 -11.542 1.00 89.88 92 VAL A N 1
ATOM 720 C CA . VAL A 1 92 ? -4.862 -4.224 -11.971 1.00 89.88 92 VAL A CA 1
ATOM 721 C C . VAL A 1 92 ? -6.027 -4.596 -11.057 1.00 89.88 92 VAL A C 1
ATOM 723 O O . VAL A 1 92 ? -6.736 -3.712 -10.580 1.00 89.88 92 VAL A O 1
ATOM 726 N N . LEU A 1 93 ? -6.184 -5.883 -10.740 1.00 91.25 93 LEU A N 1
ATOM 727 C CA . LEU A 1 93 ? -7.195 -6.352 -9.798 1.00 91.25 93 LEU A CA 1
ATOM 728 C C . LEU A 1 93 ? -7.017 -5.709 -8.416 1.00 91.25 93 LEU A C 1
ATOM 730 O O . LEU A 1 93 ? -7.984 -5.214 -7.847 1.00 91.25 93 LEU A O 1
ATOM 734 N N . ALA A 1 94 ? -5.791 -5.659 -7.893 1.00 89.44 94 ALA A N 1
ATOM 735 C CA . ALA A 1 94 ? -5.499 -5.025 -6.611 1.00 89.44 94 ALA A CA 1
ATOM 736 C C . ALA A 1 94 ? -5.846 -3.526 -6.607 1.00 89.44 94 ALA A C 1
ATOM 738 O O . ALA A 1 94 ? -6.404 -3.038 -5.624 1.00 89.44 94 ALA A O 1
ATOM 739 N N . LEU A 1 95 ? -5.576 -2.800 -7.699 1.00 88.75 95 LEU A N 1
ATOM 740 C CA . LEU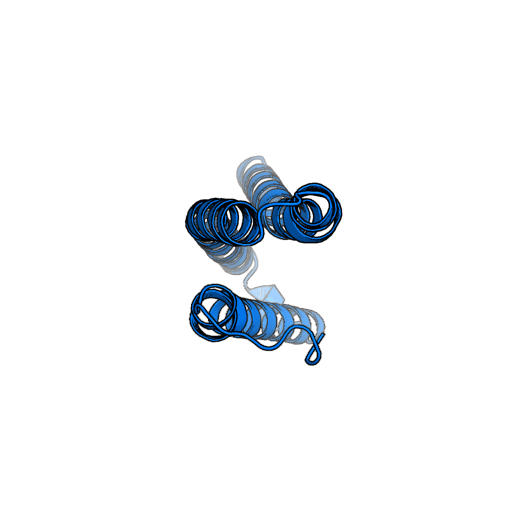 A 1 95 ? -5.955 -1.388 -7.844 1.00 88.75 95 LEU A CA 1
ATOM 741 C C . LEU A 1 95 ? -7.476 -1.205 -7.863 1.00 88.75 95 LEU A C 1
ATO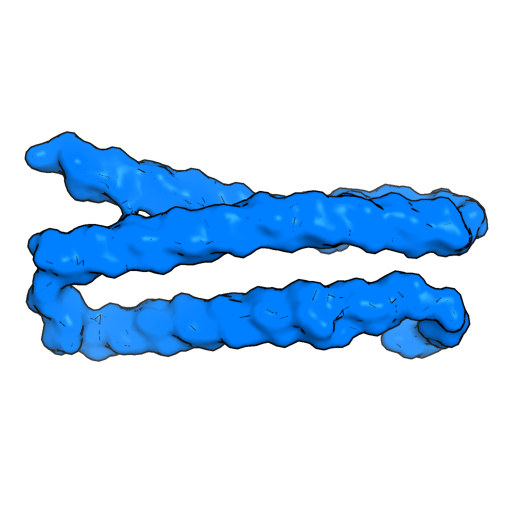M 743 O O . LEU A 1 95 ? -7.989 -0.327 -7.170 1.00 88.75 95 LEU A O 1
ATOM 747 N N . ILE A 1 96 ? -8.198 -2.053 -8.601 1.00 89.56 96 ILE A N 1
ATOM 748 C CA . ILE A 1 96 ? -9.668 -2.035 -8.648 1.00 89.56 96 ILE A CA 1
ATOM 749 C C . ILE A 1 96 ? -10.248 -2.312 -7.261 1.00 89.56 96 ILE A C 1
ATOM 751 O O . ILE A 1 96 ? -11.097 -1.557 -6.791 1.00 89.56 96 ILE A O 1
ATOM 755 N N . LEU A 1 97 ? -9.771 -3.359 -6.584 1.00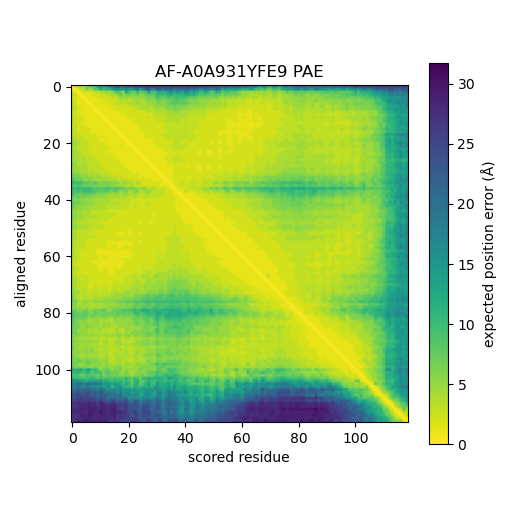 88.94 97 LEU A N 1
ATOM 756 C CA . LEU A 1 97 ? -10.227 -3.714 -5.241 1.00 88.94 97 LEU A CA 1
ATOM 757 C C . LEU A 1 97 ? -9.913 -2.610 -4.229 1.00 88.94 97 LEU A C 1
ATOM 759 O O . LEU A 1 97 ? -10.759 -2.307 -3.393 1.00 88.94 97 LEU A O 1
ATOM 763 N N . SER A 1 98 ? -8.745 -1.971 -4.331 1.00 85.25 98 SER A N 1
ATOM 764 C CA . SER A 1 98 ? -8.372 -0.840 -3.470 1.00 85.25 98 SER A CA 1
ATOM 765 C C . SER A 1 98 ? -9.292 0.354 -3.688 1.00 85.25 98 SER A C 1
ATOM 767 O O . SER A 1 98 ? -9.814 0.911 -2.728 1.00 85.25 98 SER A O 1
ATOM 769 N N . ALA A 1 99 ? -9.551 0.717 -4.948 1.00 85.50 99 ALA A N 1
ATOM 770 C CA . ALA A 1 99 ? -10.469 1.799 -5.282 1.00 85.50 99 ALA A CA 1
ATOM 771 C C . ALA A 1 99 ? -11.891 1.499 -4.797 1.00 85.50 99 ALA A C 1
ATOM 773 O O . ALA A 1 99 ? -12.526 2.340 -4.163 1.00 85.50 99 ALA A O 1
ATOM 774 N N . PHE A 1 100 ? -12.378 0.284 -5.037 1.00 85.25 100 PHE A N 1
ATOM 775 C CA . PHE A 1 100 ? -13.689 -0.140 -4.569 1.00 85.25 100 PHE A CA 1
ATOM 776 C C . PHE A 1 100 ? -13.775 -0.093 -3.038 1.00 85.25 100 PHE A C 1
ATOM 778 O O . PHE A 1 100 ? -14.690 0.508 -2.481 1.00 85.25 100 PHE A O 1
ATOM 785 N N . HIS A 1 101 ? -12.797 -0.654 -2.333 1.00 82.81 101 HIS A N 1
ATOM 786 C CA . HIS A 1 101 ? -12.759 -0.616 -0.877 1.00 82.81 101 HIS A CA 1
ATOM 787 C C . HIS A 1 101 ? -12.749 0.823 -0.338 1.00 82.81 101 HIS A C 1
ATOM 789 O O . HIS A 1 101 ? -13.572 1.177 0.506 1.00 82.81 101 HIS A O 1
ATOM 795 N N . ASP A 1 102 ? -11.880 1.681 -0.864 1.00 80.06 102 ASP A N 1
ATOM 796 C CA . ASP A 1 102 ? -11.671 3.025 -0.327 1.00 80.06 102 ASP A CA 1
ATOM 797 C C . ASP A 1 102 ? -12.813 3.997 -0.636 1.00 80.06 102 ASP A C 1
ATOM 799 O O . ASP A 1 102 ? -13.130 4.854 0.197 1.00 80.06 102 ASP A O 1
ATOM 803 N N . PHE A 1 103 ? -13.428 3.876 -1.815 1.00 79.75 103 PHE A N 1
ATOM 804 C CA . PHE A 1 103 ? -14.460 4.804 -2.284 1.00 79.75 103 PHE A CA 1
ATOM 805 C C . PHE A 1 103 ? -15.886 4.268 -2.144 1.00 79.75 103 PHE A C 1
ATOM 807 O O . PHE A 1 103 ? -16.821 5.063 -2.157 1.00 79.75 103 PHE A O 1
ATOM 814 N N . VAL A 1 104 ? -16.083 2.957 -1.984 1.00 74.94 104 VAL A N 1
ATOM 815 C CA . VAL A 1 104 ? -17.422 2.348 -1.913 1.00 74.94 104 VAL A CA 1
ATOM 816 C C . VAL A 1 104 ? -17.706 1.774 -0.525 1.00 74.94 104 VAL A C 1
ATOM 818 O O . VAL A 1 104 ? -18.767 2.045 0.040 1.00 74.94 104 VAL A O 1
ATOM 821 N N . LEU A 1 105 ? -16.765 1.028 0.061 1.00 69.44 105 LEU A N 1
ATOM 822 C CA . LEU A 1 105 ? -16.924 0.458 1.409 1.00 69.44 105 LEU A CA 1
ATOM 823 C C . LEU A 1 105 ? -16.559 1.472 2.506 1.00 69.44 105 LEU A C 1
ATOM 825 O O . LEU A 1 105 ? -17.276 1.596 3.500 1.00 69.44 105 LEU A O 1
ATOM 829 N N . GLY A 1 106 ? -15.504 2.261 2.289 1.00 66.50 106 GLY A N 1
ATOM 830 C CA . GLY A 1 106 ? -15.023 3.284 3.220 1.00 66.50 106 GLY A CA 1
ATOM 831 C C . GLY A 1 106 ? -16.078 4.328 3.620 1.00 66.50 106 GLY A C 1
ATOM 832 O O . GLY A 1 106 ? -16.246 4.577 4.816 1.00 66.50 106 GLY A O 1
ATOM 833 N N . PRO A 1 107 ? -16.833 4.929 2.678 1.00 65.12 107 PRO A N 1
ATOM 834 C CA . PRO A 1 107 ? -17.876 5.898 3.022 1.00 65.12 107 PRO A CA 1
ATOM 835 C C . PRO A 1 107 ? -19.068 5.283 3.761 1.00 65.12 107 PRO A C 1
ATOM 837 O O . PRO A 1 107 ? -19.654 5.941 4.618 1.00 65.12 107 PRO A O 1
ATOM 840 N N . ARG A 1 108 ? -19.408 4.019 3.473 1.00 60.31 108 ARG A N 1
ATOM 841 C CA . ARG A 1 108 ? -20.549 3.324 4.093 1.00 60.31 108 ARG A CA 1
ATOM 842 C C . ARG A 1 108 ? -20.278 2.901 5.533 1.00 60.31 108 ARG A C 1
ATOM 844 O O . ARG A 1 108 ? -21.194 2.905 6.346 1.00 60.31 108 ARG A O 1
ATOM 851 N N . ALA A 1 109 ? -19.022 2.625 5.880 1.00 57.91 109 ALA A N 1
ATOM 852 C CA . ALA A 1 109 ? -18.621 2.272 7.242 1.00 57.91 109 ALA A CA 1
ATOM 853 C C . ALA A 1 109 ? -18.735 3.429 8.263 1.00 57.91 109 ALA A C 1
ATOM 855 O O . ALA A 1 109 ? -18.594 3.192 9.462 1.00 57.91 109 ALA A O 1
ATOM 856 N N . GLY A 1 110 ? -18.969 4.668 7.807 1.00 54.84 110 GLY A N 1
ATOM 857 C CA . GLY A 1 110 ? -19.088 5.865 8.648 1.00 54.84 110 GLY A CA 1
ATOM 858 C C . GLY A 1 110 ? -20.501 6.443 8.780 1.00 54.84 110 GLY A C 1
ATOM 859 O O . GLY A 1 110 ? -20.631 7.534 9.335 1.00 54.84 110 GLY A O 1
ATOM 860 N N . LEU A 1 111 ? -21.535 5.777 8.251 1.00 57.00 111 LEU A N 1
ATOM 861 C CA . LEU A 1 111 ? -22.917 6.260 8.337 1.00 57.00 111 LEU A CA 1
ATOM 862 C C . LEU A 1 111 ? -23.512 5.990 9.736 1.00 57.00 111 LEU A C 1
ATOM 864 O O . LEU A 1 111 ? -23.455 4.848 10.205 1.00 57.00 111 LEU A O 1
ATOM 868 N N . PRO A 1 112 ? -24.092 7.004 10.410 1.00 47.97 112 PRO A N 1
ATOM 869 C CA . PRO A 1 112 ? -24.858 6.801 11.639 1.00 47.97 112 PRO A CA 1
ATOM 870 C C . PRO A 1 112 ? -26.048 5.868 11.361 1.00 47.97 112 PRO A C 1
ATOM 872 O O . PRO A 1 112 ? -26.879 6.186 10.516 1.00 47.97 112 PRO A O 1
ATOM 875 N N . GLY A 1 113 ? -26.115 4.719 12.043 1.00 56.47 113 GLY A N 1
ATOM 876 C CA . GLY A 1 113 ? -27.224 3.758 11.919 1.00 56.47 113 GLY A CA 1
ATOM 877 C C . GLY A 1 113 ? -26.921 2.447 11.182 1.00 56.47 113 GLY A C 1
ATOM 878 O O . GLY A 1 113 ? -27.849 1.689 10.927 1.00 56.47 113 GLY A O 1
ATOM 879 N N . ALA A 1 114 ? -25.661 2.143 10.847 1.00 55.72 114 ALA A N 1
ATOM 880 C CA . ALA A 1 114 ? -25.309 0.811 10.347 1.0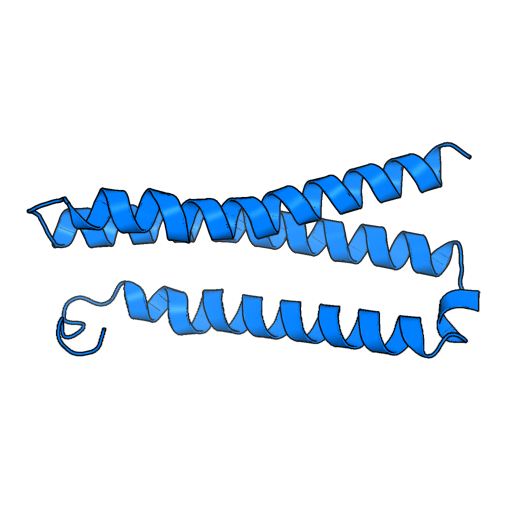0 55.72 114 ALA A CA 1
ATOM 881 C C . ALA A 1 114 ? -25.615 -0.260 11.414 1.00 55.72 114 ALA A C 1
ATOM 883 O O . ALA A 1 114 ? -25.010 -0.255 12.489 1.00 55.72 114 ALA A O 1
ATOM 884 N N . ASP A 1 115 ? -26.567 -1.141 11.101 1.00 50.53 115 ASP A N 1
ATOM 885 C CA . ASP A 1 115 ? -27.086 -2.194 11.974 1.00 50.53 115 ASP A CA 1
ATOM 886 C C . ASP A 1 115 ? -25.947 -3.064 12.557 1.00 50.53 115 ASP A C 1
ATOM 888 O O . ASP A 1 115 ? -25.173 -3.654 11.792 1.00 50.53 115 ASP A O 1
ATOM 892 N N . PRO A 1 116 ? -25.814 -3.156 13.897 1.00 53.72 116 PRO A N 1
ATOM 893 C CA . PRO A 1 116 ? -24.842 -4.025 14.557 1.00 53.72 116 PRO A CA 1
ATOM 894 C C . PRO A 1 116 ? -24.958 -5.510 14.178 1.00 53.72 116 PRO A C 1
ATOM 896 O O . PRO A 1 116 ? -23.977 -6.230 14.348 1.00 53.72 116 PRO A O 1
ATOM 899 N N . SER A 1 117 ? -26.113 -5.960 13.672 1.00 53.03 117 SER A N 1
ATOM 900 C CA . SER A 1 117 ? -26.384 -7.358 13.306 1.00 53.03 117 SER A CA 1
ATOM 901 C C . SER A 1 117 ? -25.870 -7.772 11.919 1.00 53.03 117 SER A C 1
ATOM 903 O O . SER A 1 117 ? -25.831 -8.959 11.608 1.00 53.03 117 SER A O 1
ATOM 905 N N . ALA A 1 118 ? -25.424 -6.821 11.091 1.00 51.06 118 ALA A N 1
ATOM 906 C CA . ALA A 1 118 ? -24.910 -7.083 9.742 1.00 51.06 118 ALA A CA 1
ATOM 907 C C . ALA A 1 118 ? -23.391 -7.376 9.696 1.00 51.06 118 ALA A C 1
ATOM 909 O O . ALA A 1 118 ? -22.762 -7.202 8.648 1.00 51.06 118 ALA A O 1
ATOM 910 N N . ARG A 1 119 ? -22.781 -7.754 10.828 1.00 48.34 119 ARG A N 1
ATOM 911 C CA . ARG A 1 119 ? -21.343 -8.044 10.963 1.00 48.34 119 ARG A CA 1
ATOM 912 C C . ARG A 1 119 ? -21.077 -9.466 11.416 1.00 48.34 119 ARG A C 1
ATOM 914 O O . ARG A 1 119 ? -21.765 -9.908 12.357 1.00 48.34 119 ARG A O 1
#

Nearest PDB structures (foldseek):
  5vhy-assembly1_F  TM=5.133E-01  e=7.115E+00  Rattus norvegicus

Solvent-accessible surface area (backbone atoms only — not comparable to full-atom values): 6585 Å² total; per-residue (Å²): 122,64,67,68,50,50,40,48,51,53,28,50,51,23,49,46,54,38,55,49,50,53,48,44,42,65,71,45,52,50,57,59,38,66,74,46,86,52,62,67,60,31,45,51,51,56,48,52,51,50,57,54,46,47,58,54,36,54,52,23,51,51,46,35,51,52,35,49,49,52,51,40,72,79,39,60,71,49,76,77,35,72,70,46,54,53,52,50,51,51,51,54,49,51,52,52,51,50,50,45,43,59,70,57,49,49,62,62,74,62,51,92,80,73,62,82,82,82,112

Mean predicted aligned error: 6.61 Å

Radius of gyration: 18.1 Å; Cα contacts (8 Å, |Δi|>4): 60; chains: 1; bounding box: 51×25×49 Å